Protein AF-A0A943JRQ0-F1 (afdb_monomer_lite)

Foldseek 3Di:
DVVVVVVVVVVVVVVVVVVVQVVLQVLQCQLCCVQAPAPPDAPVSQCVQQNAAPDFDDDPPFFGKGKHAQLSSAPVDDPVSNVVSCVRHDPVCNVPSVQSRQKMKMFGADPPRRGTNDMGMHGHDPPPPPPPVDVVVVVVVVVVVVVCVVCVPPDPVVVVCCVVVVVD

Structure (mmCIF, N/CA/C/O backbone):
data_AF-A0A943JRQ0-F1
#
_entry.id   AF-A0A943JRQ0-F1
#
loop_
_atom_site.group_PDB
_atom_site.id
_atom_site.type_symbol
_atom_site.label_atom_id
_atom_site.label_alt_id
_atom_site.label_comp_id
_atom_site.label_asym_id
_atom_site.label_entity_id
_atom_site.label_seq_id
_atom_site.pdbx_PDB_ins_code
_atom_site.Cartn_x
_atom_site.Cartn_y
_atom_site.Cartn_z
_atom_site.occupancy
_atom_site.B_iso_or_equiv
_atom_site.auth_seq_id
_atom_site.auth_comp_id
_atom_site.auth_asym_id
_atom_site.auth_atom_id
_atom_site.pdbx_PDB_model_num
ATOM 1 N N . MET A 1 1 ? 4.859 -12.509 47.209 1.00 45.97 1 MET A N 1
ATOM 2 C CA . MET A 1 1 ? 3.788 -12.800 46.222 1.00 45.97 1 MET A CA 1
ATOM 3 C C . MET A 1 1 ? 3.346 -11.596 45.373 1.00 45.97 1 MET A C 1
ATOM 5 O O . MET A 1 1 ? 3.209 -11.775 44.174 1.00 45.97 1 MET A O 1
ATOM 9 N N . LYS A 1 2 ? 3.198 -10.366 45.902 1.00 48.91 2 LYS A N 1
ATOM 10 C CA . LYS A 1 2 ? 2.742 -9.180 45.123 1.00 48.91 2 LYS A CA 1
ATOM 11 C C . LYS A 1 2 ? 3.586 -8.795 43.882 1.00 48.91 2 LYS A C 1
ATOM 13 O O . LYS A 1 2 ? 3.031 -8.290 42.916 1.00 48.91 2 LYS A O 1
ATOM 18 N N . LYS A 1 3 ? 4.903 -9.057 43.871 1.00 47.91 3 LYS A N 1
ATOM 19 C CA . LYS A 1 3 ? 5.803 -8.702 42.747 1.00 47.91 3 LYS A CA 1
ATOM 20 C C . LYS A 1 3 ? 5.615 -9.569 41.487 1.00 47.91 3 LYS A C 1
ATOM 22 O O . LYS A 1 3 ? 5.818 -9.073 40.386 1.00 47.91 3 LYS A O 1
ATOM 27 N N . TYR A 1 4 ? 5.182 -10.825 41.638 1.00 52.34 4 TYR A N 1
ATOM 28 C CA . TYR A 1 4 ? 4.975 -11.740 40.505 1.00 52.34 4 TYR A CA 1
ATOM 29 C C . TYR A 1 4 ? 3.706 -11.401 39.709 1.00 52.34 4 TYR A C 1
ATOM 31 O O . TYR A 1 4 ? 3.734 -11.413 38.482 1.00 52.34 4 TYR A O 1
ATOM 39 N N . TYR A 1 5 ? 2.629 -10.988 40.388 1.00 49.69 5 TYR A N 1
ATOM 40 C CA . TYR A 1 5 ? 1.402 -10.526 39.727 1.00 49.69 5 TYR A CA 1
ATOM 41 C C . TYR A 1 5 ? 1.614 -9.246 38.915 1.00 49.69 5 TYR A C 1
ATOM 43 O O . TYR A 1 5 ? 1.054 -9.120 37.832 1.00 49.69 5 TYR A O 1
ATOM 51 N N . PHE A 1 6 ? 2.460 -8.326 39.394 1.00 51.81 6 PHE A N 1
ATOM 52 C CA . PHE A 1 6 ? 2.796 -7.101 38.663 1.00 51.81 6 PHE A CA 1
ATOM 53 C C . PHE A 1 6 ? 3.556 -7.397 37.360 1.00 51.81 6 PHE A C 1
ATOM 55 O O . PHE A 1 6 ? 3.255 -6.798 36.332 1.00 51.81 6 PHE A O 1
ATOM 62 N N . LEU A 1 7 ? 4.484 -8.363 37.379 1.00 50.22 7 LEU A N 1
ATOM 63 C CA . LEU A 1 7 ? 5.220 -8.803 36.188 1.00 50.22 7 LEU A CA 1
ATOM 64 C C . LEU A 1 7 ? 4.292 -9.484 35.164 1.00 50.22 7 LEU A C 1
ATOM 66 O O . LEU A 1 7 ? 4.368 -9.186 33.975 1.00 50.22 7 LEU A O 1
ATOM 70 N N . ILE A 1 8 ? 3.371 -10.336 35.628 1.00 55.06 8 ILE A N 1
ATOM 71 C CA . ILE A 1 8 ? 2.367 -11.005 34.781 1.00 55.06 8 ILE A CA 1
ATOM 72 C C . ILE A 1 8 ? 1.408 -9.982 34.153 1.00 55.06 8 ILE A C 1
ATOM 74 O O . ILE A 1 8 ? 1.135 -10.057 32.957 1.00 55.06 8 ILE A O 1
ATOM 78 N N . PHE A 1 9 ? 0.958 -8.975 34.910 1.00 48.41 9 PHE A N 1
ATOM 79 C CA . PHE A 1 9 ? 0.130 -7.884 34.379 1.00 48.41 9 PHE A CA 1
ATOM 80 C C . PHE A 1 9 ? 0.866 -7.073 33.301 1.00 48.41 9 PHE A C 1
ATOM 82 O O . PHE A 1 9 ? 0.283 -6.741 32.272 1.00 48.41 9 PHE A O 1
ATOM 89 N N . LEU A 1 10 ? 2.157 -6.790 33.495 1.00 49.91 10 LEU A N 1
ATOM 90 C CA . LEU A 1 10 ? 2.975 -6.032 32.540 1.00 49.91 10 LEU A CA 1
ATOM 91 C C . LEU A 1 10 ? 3.187 -6.792 31.220 1.00 49.91 10 LEU A C 1
ATOM 93 O O . LEU A 1 10 ? 3.145 -6.187 30.145 1.00 49.91 10 LEU A O 1
ATOM 97 N N . ILE A 1 11 ? 3.358 -8.115 31.292 1.00 51.72 11 ILE A N 1
ATOM 98 C CA . ILE A 1 11 ? 3.457 -8.990 30.117 1.00 51.72 11 ILE A CA 1
ATOM 99 C C . ILE A 1 11 ? 2.108 -9.039 29.389 1.00 51.72 11 ILE A C 1
ATOM 101 O O . ILE A 1 11 ? 2.066 -8.782 28.191 1.00 51.72 11 ILE A O 1
ATOM 105 N N . LEU A 1 12 ? 0.996 -9.244 30.107 1.00 41.81 12 LEU A N 1
ATOM 106 C CA . LEU A 1 12 ? -0.345 -9.321 29.512 1.00 41.81 12 LEU A CA 1
ATOM 107 C C . LEU A 1 12 ? -0.765 -8.016 28.808 1.00 41.81 12 LEU A C 1
ATOM 109 O O . LEU A 1 12 ? -1.285 -8.058 27.688 1.00 41.81 12 LEU A O 1
ATOM 113 N N . PHE A 1 13 ? -0.485 -6.852 29.408 1.00 40.75 13 PHE A N 1
ATOM 114 C CA . PHE A 1 13 ? -0.807 -5.547 28.812 1.00 40.75 13 PHE A CA 1
ATOM 115 C C . PHE A 1 13 ? 0.040 -5.210 27.578 1.00 40.75 13 PHE A C 1
ATOM 117 O O . PHE A 1 13 ? -0.463 -4.574 26.651 1.00 40.75 13 PHE A O 1
ATOM 124 N N . SER A 1 14 ? 1.299 -5.653 27.529 1.00 37.53 14 SER A N 1
ATOM 125 C CA . SER A 1 14 ? 2.172 -5.439 26.366 1.00 37.53 14 SER A CA 1
ATOM 126 C C . SER A 1 14 ? 1.904 -6.430 25.225 1.00 37.53 14 SER A C 1
ATOM 128 O O . SER A 1 14 ? 2.033 -6.070 24.054 1.00 37.53 14 SER A O 1
ATOM 130 N N . SER A 1 15 ? 1.436 -7.646 25.521 1.00 35.22 15 SER A N 1
ATOM 131 C CA . SER A 1 15 ? 0.990 -8.600 24.495 1.00 35.22 15 SER A CA 1
ATOM 132 C C . SER A 1 15 ? -0.359 -8.237 23.861 1.00 35.22 15 SER A C 1
ATOM 134 O O . SER A 1 15 ? -0.580 -8.535 22.688 1.00 35.22 15 SER A O 1
ATOM 136 N N . CYS A 1 16 ? -1.246 -7.546 24.582 1.00 43.66 16 CYS A N 1
ATOM 137 C CA . CYS A 1 16 ? -2.559 -7.157 24.056 1.00 43.66 16 CYS A CA 1
ATOM 138 C C . CYS A 1 16 ? -2.454 -6.077 22.959 1.00 43.66 16 CYS A C 1
ATOM 140 O O . CYS A 1 16 ? -3.143 -6.143 21.938 1.00 43.66 16 CYS A O 1
ATOM 142 N N . THR A 1 17 ? -1.537 -5.113 23.110 1.00 51.12 17 THR A N 1
ATOM 143 C CA . THR A 1 17 ? -1.269 -4.088 22.083 1.00 51.12 17 THR A CA 1
ATOM 144 C C . THR A 1 17 ? -0.577 -4.670 20.849 1.00 51.12 17 THR A C 1
ATOM 146 O O . THR A 1 17 ? -0.916 -4.293 19.724 1.00 51.12 17 THR A O 1
ATOM 149 N N . SER A 1 18 ? 0.332 -5.631 21.047 1.00 60.34 18 SER A N 1
ATOM 150 C CA . SER A 1 18 ? 0.987 -6.390 19.973 1.00 60.34 18 SER A CA 1
ATOM 151 C C . SER A 1 18 ? -0.026 -7.179 19.134 1.00 60.34 18 SER A C 1
ATOM 153 O O . SER A 1 18 ? -0.105 -6.991 17.918 1.00 60.34 18 SER A O 1
ATOM 155 N N . LEU A 1 19 ? -0.878 -7.980 19.783 1.00 62.81 19 LEU A N 1
ATOM 156 C CA . LEU A 1 19 ? -1.854 -8.831 19.100 1.00 62.81 19 LEU A CA 1
ATOM 157 C C . LEU A 1 19 ? -2.898 -8.011 18.329 1.00 62.81 19 LEU A C 1
ATOM 159 O O . LEU A 1 19 ? -3.242 -8.345 17.196 1.00 62.81 19 LEU A O 1
ATOM 163 N N . LYS A 1 20 ? -3.360 -6.898 18.912 1.00 65.31 20 LYS A N 1
ATOM 164 C CA . LYS A 1 20 ? -4.302 -5.981 18.256 1.00 65.31 20 LYS A CA 1
ATOM 165 C C . LYS A 1 20 ? -3.699 -5.327 17.011 1.00 65.31 20 LYS A C 1
ATOM 167 O O . LYS A 1 20 ? -4.398 -5.157 16.017 1.00 65.31 20 LYS A O 1
ATOM 172 N N . THR A 1 21 ? -2.412 -4.986 17.050 1.00 67.81 21 THR A N 1
ATOM 173 C CA . THR A 1 21 ? -1.701 -4.398 15.903 1.00 67.81 21 THR A CA 1
ATOM 174 C C . THR A 1 21 ? -1.473 -5.427 14.798 1.00 67.81 21 THR A C 1
ATOM 176 O O . THR A 1 21 ? -1.704 -5.127 13.630 1.00 67.81 21 THR A O 1
ATOM 179 N N . LEU A 1 22 ? -1.080 -6.652 15.158 1.00 71.69 22 LEU A N 1
ATOM 180 C CA . LEU A 1 22 ? -0.906 -7.747 14.203 1.00 71.69 22 LEU A CA 1
ATOM 181 C C . LEU A 1 22 ? -2.220 -8.072 13.481 1.00 71.69 22 LEU A C 1
ATOM 183 O O . LEU A 1 22 ? -2.253 -8.158 12.256 1.00 71.69 22 LEU A O 1
ATOM 187 N N . ARG A 1 23 ? -3.315 -8.191 14.239 1.00 76.44 23 ARG A N 1
ATOM 188 C CA . ARG A 1 23 ? -4.650 -8.442 13.689 1.00 76.44 23 ARG A CA 1
ATOM 189 C C . ARG A 1 23 ? -5.077 -7.348 12.710 1.00 76.44 23 ARG A C 1
ATOM 191 O O . ARG A 1 23 ? -5.521 -7.665 11.615 1.00 76.44 23 ARG A O 1
ATOM 198 N N . LEU A 1 24 ? -4.877 -6.084 13.080 1.00 75.38 24 LEU A N 1
ATOM 199 C CA . LEU A 1 24 ? -5.189 -4.939 12.229 1.00 75.38 24 LEU A CA 1
ATOM 200 C C . LEU A 1 24 ? -4.410 -4.965 10.903 1.00 75.38 24 LEU A C 1
ATOM 202 O O . LEU A 1 24 ? -4.986 -4.718 9.847 1.00 75.38 24 LEU A O 1
ATOM 206 N N . ASN A 1 25 ? -3.108 -5.266 10.950 1.00 75.06 25 ASN A N 1
ATOM 207 C CA . ASN A 1 25 ? -2.282 -5.358 9.745 1.00 75.06 25 ASN A CA 1
ATOM 208 C C . ASN A 1 25 ? -2.765 -6.492 8.830 1.00 75.06 25 ASN A C 1
ATOM 210 O O . ASN A 1 25 ? -2.857 -6.290 7.622 1.00 75.06 25 ASN A O 1
ATOM 214 N N . ASN A 1 26 ? -3.133 -7.644 9.397 1.00 80.19 26 ASN A N 1
ATOM 215 C CA . ASN A 1 26 ? -3.685 -8.759 8.628 1.00 80.19 26 ASN A CA 1
ATOM 216 C C . ASN A 1 26 ? -5.037 -8.402 7.995 1.00 80.19 26 ASN A C 1
ATOM 218 O O . ASN A 1 26 ? -5.251 -8.668 6.817 1.00 80.19 26 ASN A O 1
ATOM 222 N N . GLU A 1 27 ? -5.942 -7.768 8.744 1.00 81.56 27 GLU A N 1
ATOM 223 C CA . GLU A 1 27 ? -7.242 -7.320 8.227 1.00 81.56 27 GLU A CA 1
ATOM 224 C C . GLU A 1 27 ? -7.066 -6.307 7.086 1.00 81.56 27 GLU A C 1
ATOM 226 O O . GLU A 1 27 ? -7.716 -6.425 6.046 1.00 81.56 27 GLU A O 1
ATOM 231 N N . LEU A 1 28 ? -6.130 -5.364 7.224 1.00 79.69 28 LEU A N 1
ATOM 232 C CA . LEU A 1 28 ? -5.746 -4.434 6.161 1.00 79.69 28 LEU A CA 1
ATOM 233 C C . LEU A 1 28 ? -5.178 -5.146 4.934 1.00 79.69 28 LEU A C 1
ATOM 235 O O . LEU A 1 28 ? -5.588 -4.859 3.811 1.00 79.69 28 LEU A O 1
ATOM 239 N N . GLN A 1 29 ? -4.240 -6.068 5.138 1.00 83.75 29 GLN A N 1
ATOM 240 C CA . GLN A 1 29 ? -3.604 -6.802 4.052 1.00 83.75 29 GLN A CA 1
ATOM 241 C C . GLN A 1 29 ? -4.626 -7.631 3.271 1.00 83.75 29 GLN A C 1
ATOM 243 O O . GLN A 1 29 ? -4.627 -7.580 2.040 1.00 83.75 29 GLN A O 1
ATOM 248 N N . ASN A 1 30 ? -5.529 -8.315 3.977 1.00 84.06 30 ASN A N 1
ATOM 249 C CA . ASN A 1 30 ? -6.620 -9.087 3.388 1.00 84.06 30 ASN A CA 1
ATOM 250 C C . ASN A 1 30 ? -7.581 -8.191 2.604 1.00 84.06 30 ASN A C 1
ATOM 252 O O . ASN A 1 30 ? -7.957 -8.540 1.490 1.00 84.06 30 ASN A O 1
ATOM 256 N N . SER A 1 31 ? -7.915 -7.017 3.141 1.00 83.38 31 SER A N 1
ATOM 257 C CA . SER A 1 31 ? -8.806 -6.043 2.496 1.00 83.38 31 SER A CA 1
ATOM 258 C C . SER A 1 31 ? -8.228 -5.461 1.204 1.00 83.38 31 SER A C 1
ATOM 260 O O . SER A 1 31 ? -8.966 -5.160 0.270 1.00 83.38 31 SER A O 1
ATOM 262 N N . LEU A 1 32 ? -6.903 -5.295 1.139 1.00 85.69 32 LEU A N 1
ATOM 263 C CA . LEU A 1 32 ? -6.206 -4.774 -0.040 1.00 85.69 32 LEU A CA 1
ATOM 264 C C . LEU A 1 32 ? -5.837 -5.861 -1.055 1.00 85.69 32 LEU A C 1
ATOM 266 O O . LEU A 1 32 ? -5.599 -5.539 -2.217 1.00 85.69 32 LEU A O 1
ATOM 270 N N . SER A 1 33 ? -5.816 -7.133 -0.651 1.00 84.81 33 SER A N 1
ATOM 271 C CA . SER A 1 33 ? -5.458 -8.252 -1.531 1.00 84.81 33 SER A CA 1
ATOM 272 C C . SER A 1 33 ? -6.271 -8.337 -2.835 1.00 84.81 33 SER A C 1
ATOM 274 O O . SER A 1 33 ? -5.664 -8.629 -3.865 1.00 84.81 33 SER A O 1
ATOM 276 N N . PRO A 1 34 ? -7.582 -7.998 -2.881 1.00 84.38 34 PRO A N 1
ATOM 277 C CA . PRO A 1 34 ? -8.335 -8.004 -4.135 1.00 84.38 34 PRO A CA 1
ATOM 278 C C . PRO A 1 34 ? -7.923 -6.877 -5.092 1.00 84.38 34 PRO A C 1
ATOM 280 O O . PRO A 1 34 ? -8.179 -6.968 -6.288 1.00 84.38 34 PRO A O 1
ATOM 283 N N . LEU A 1 35 ? -7.304 -5.809 -4.576 1.00 87.06 35 LEU A N 1
ATOM 284 C CA . LEU A 1 35 ? -6.837 -4.658 -5.354 1.00 87.06 35 LEU A CA 1
ATOM 285 C C . LEU A 1 35 ? -5.392 -4.826 -5.840 1.00 87.06 35 LEU A C 1
ATOM 287 O O . LEU A 1 35 ? -5.004 -4.222 -6.836 1.00 87.06 35 LEU A O 1
ATOM 291 N N . ILE A 1 36 ? -4.591 -5.618 -5.122 1.00 90.06 36 ILE A N 1
ATOM 292 C CA . ILE A 1 36 ? -3.166 -5.830 -5.390 1.00 90.06 36 ILE A CA 1
ATOM 293 C C . ILE A 1 36 ? -2.918 -7.325 -5.615 1.00 90.06 36 ILE A C 1
ATOM 295 O O . ILE A 1 36 ? -2.458 -8.052 -4.733 1.00 90.06 36 ILE A O 1
ATOM 299 N N . ALA A 1 37 ? -3.209 -7.787 -6.827 1.00 91.44 37 ALA A N 1
ATOM 300 C CA . ALA A 1 37 ? -2.929 -9.145 -7.258 1.00 91.44 37 ALA A CA 1
ATOM 301 C C . ALA A 1 37 ? -1.462 -9.274 -7.701 1.00 91.44 37 ALA A C 1
ATOM 303 O O . ALA A 1 37 ? -1.037 -8.719 -8.717 1.00 91.44 37 ALA A O 1
ATOM 304 N N . ILE A 1 38 ? -0.680 -10.046 -6.945 1.00 92.00 38 ILE A N 1
ATOM 305 C CA . ILE A 1 38 ? 0.738 -10.292 -7.240 1.00 92.00 38 ILE A CA 1
ATOM 306 C C . ILE A 1 38 ? 0.884 -10.949 -8.623 1.00 92.00 38 ILE A C 1
ATOM 308 O O . ILE A 1 38 ? 0.111 -11.836 -8.985 1.00 92.00 38 ILE A O 1
ATOM 312 N N . ASN A 1 39 ? 1.887 -10.514 -9.390 1.00 91.56 39 ASN A N 1
ATOM 313 C CA . ASN A 1 39 ? 2.166 -10.920 -10.771 1.00 91.56 39 ASN A CA 1
ATOM 314 C C . ASN A 1 39 ? 1.058 -10.585 -11.792 1.00 91.56 39 ASN A C 1
ATOM 316 O O . ASN A 1 39 ? 1.124 -11.065 -12.921 1.00 91.56 39 ASN A O 1
ATOM 320 N N . LYS A 1 40 ? 0.054 -9.777 -11.421 1.00 92.75 40 LYS A N 1
ATOM 321 C CA . LYS A 1 40 ? -1.039 -9.358 -12.317 1.00 92.75 40 LYS A CA 1
ATOM 322 C C . LYS A 1 40 ? -1.248 -7.849 -12.328 1.00 92.75 40 LYS A C 1
ATOM 324 O O . LYS A 1 40 ? -1.357 -7.263 -13.396 1.00 92.75 40 LYS A O 1
ATOM 329 N N . THR A 1 41 ? -1.301 -7.230 -11.152 1.00 93.25 41 THR A N 1
ATOM 330 C CA . THR A 1 41 ? -1.491 -5.786 -11.005 1.00 93.25 41 THR A CA 1
ATOM 331 C C . THR A 1 41 ? -0.255 -5.038 -11.499 1.00 93.25 41 THR A C 1
ATOM 333 O O . THR A 1 41 ? 0.877 -5.394 -11.155 1.00 93.25 41 THR A O 1
ATOM 336 N N . THR A 1 42 ? -0.470 -3.998 -12.297 1.00 94.62 42 THR A N 1
ATOM 337 C CA . THR A 1 42 ? 0.586 -3.153 -12.865 1.00 94.62 42 THR A CA 1
ATOM 338 C C . THR A 1 42 ? 0.819 -1.896 -12.028 1.00 94.62 42 THR A C 1
ATOM 340 O O . THR A 1 42 ? -0.013 -1.501 -11.213 1.00 94.62 42 THR A O 1
ATOM 343 N N . GLU A 1 43 ? 1.946 -1.220 -12.247 1.00 93.56 43 GLU A N 1
ATOM 344 C CA . GLU A 1 43 ? 2.216 0.111 -11.687 1.00 93.56 43 GLU A CA 1
ATOM 345 C C . GLU A 1 43 ? 1.095 1.114 -11.985 1.00 93.56 43 GLU A C 1
ATOM 347 O O . GLU A 1 43 ? 0.694 1.873 -11.100 1.00 93.56 43 GLU A O 1
ATOM 352 N N . LYS A 1 44 ? 0.544 1.081 -13.204 1.00 93.31 44 LYS A N 1
ATOM 353 C CA . LYS A 1 44 ? -0.565 1.953 -13.591 1.00 93.31 44 LYS A CA 1
ATOM 354 C C . LYS A 1 44 ? -1.802 1.687 -12.735 1.00 93.31 44 LYS A C 1
ATOM 356 O O . LYS A 1 44 ? -2.355 2.634 -12.189 1.00 93.31 44 LYS A O 1
ATOM 361 N N . ASP A 1 45 ? -2.172 0.422 -12.545 1.00 93.75 45 ASP A N 1
ATOM 362 C CA . ASP A 1 45 ? -3.318 0.053 -11.704 1.00 93.75 45 ASP A CA 1
ATOM 363 C C . ASP A 1 45 ? -3.128 0.532 -10.255 1.00 93.75 45 ASP A C 1
ATOM 365 O O . ASP A 1 45 ? -4.062 1.027 -9.624 1.00 93.75 45 ASP A O 1
ATOM 369 N N . ILE A 1 46 ? -1.902 0.445 -9.723 1.00 93.94 46 ILE A N 1
ATOM 370 C CA . ILE A 1 46 ? -1.578 0.950 -8.381 1.00 93.94 46 ILE A CA 1
ATOM 371 C C . ILE A 1 46 ? -1.775 2.466 -8.294 1.00 93.94 46 ILE A C 1
ATOM 373 O O . ILE A 1 46 ? -2.360 2.945 -7.321 1.00 93.94 46 ILE A O 1
ATOM 377 N N . ILE A 1 47 ? -1.334 3.229 -9.296 1.00 91.50 47 ILE A N 1
ATOM 378 C CA . ILE A 1 47 ? -1.560 4.681 -9.344 1.00 91.50 47 ILE A CA 1
ATOM 379 C C . ILE A 1 47 ? -3.051 4.990 -9.490 1.00 91.50 47 ILE A C 1
ATOM 381 O O . ILE A 1 47 ? -3.558 5.875 -8.798 1.00 91.50 47 ILE A O 1
ATOM 385 N N . ASP A 1 48 ? -3.760 4.251 -10.339 1.00 90.25 48 ASP A N 1
ATOM 386 C CA . ASP A 1 48 ? -5.183 4.455 -10.594 1.00 90.25 48 ASP A CA 1
ATOM 387 C C . ASP A 1 48 ? -6.019 4.177 -9.340 1.00 90.25 48 ASP A C 1
ATOM 389 O O . ASP A 1 48 ? -6.977 4.902 -9.082 1.00 90.25 48 ASP A O 1
ATOM 393 N N . ILE A 1 49 ? -5.631 3.204 -8.507 1.00 90.50 49 ILE A N 1
ATOM 394 C CA . ILE A 1 49 ? -6.334 2.854 -7.264 1.00 90.50 49 ILE A CA 1
ATOM 395 C C . ILE A 1 49 ? -5.901 3.745 -6.095 1.00 90.50 49 ILE A C 1
ATOM 397 O O . ILE A 1 49 ? -6.748 4.271 -5.370 1.00 90.50 49 ILE A O 1
ATOM 401 N N . PHE A 1 50 ? -4.598 3.917 -5.867 1.00 90.81 50 PHE A N 1
ATOM 402 C CA . PHE A 1 50 ? -4.051 4.524 -4.643 1.00 90.81 50 PHE A CA 1
ATOM 403 C C . PHE A 1 50 ? -3.566 5.966 -4.822 1.00 90.81 50 PHE A C 1
ATOM 405 O O . PHE A 1 50 ? -3.248 6.643 -3.839 1.00 90.81 50 PHE A O 1
ATOM 412 N N . GLY A 1 51 ? -3.537 6.460 -6.057 1.00 89.00 51 GLY A N 1
ATOM 413 C CA . GLY A 1 51 ? -2.956 7.746 -6.411 1.00 89.00 51 GLY A CA 1
ATOM 414 C C . GLY A 1 51 ? -1.428 7.718 -6.429 1.00 89.00 51 GLY A C 1
ATOM 415 O O . GLY A 1 51 ? -0.779 6.676 -6.298 1.00 89.00 51 GLY A O 1
ATOM 416 N N . LYS A 1 52 ? -0.833 8.905 -6.575 1.00 89.12 52 LYS A N 1
ATOM 417 C CA . LYS A 1 52 ? 0.623 9.067 -6.631 1.00 89.12 52 LYS A CA 1
ATOM 418 C C . LYS A 1 52 ? 1.274 8.673 -5.291 1.00 89.12 52 LYS A C 1
ATOM 420 O O . LYS A 1 52 ? 0.816 9.153 -4.246 1.00 89.12 52 LYS A O 1
ATOM 425 N N . PRO A 1 53 ? 2.347 7.860 -5.294 1.00 88.69 53 PRO A N 1
ATOM 426 C CA . PRO A 1 53 ? 3.064 7.515 -4.073 1.00 88.69 53 PRO A CA 1
ATOM 427 C C . PRO A 1 53 ? 3.747 8.740 -3.462 1.00 88.69 53 PRO A C 1
ATOM 429 O O . PRO A 1 53 ? 4.042 9.728 -4.139 1.00 88.69 53 PRO A O 1
ATOM 432 N N . TYR A 1 54 ? 4.028 8.660 -2.163 1.00 85.06 54 TYR A N 1
ATOM 433 C CA . TYR A 1 54 ? 4.754 9.714 -1.461 1.00 85.06 54 TYR A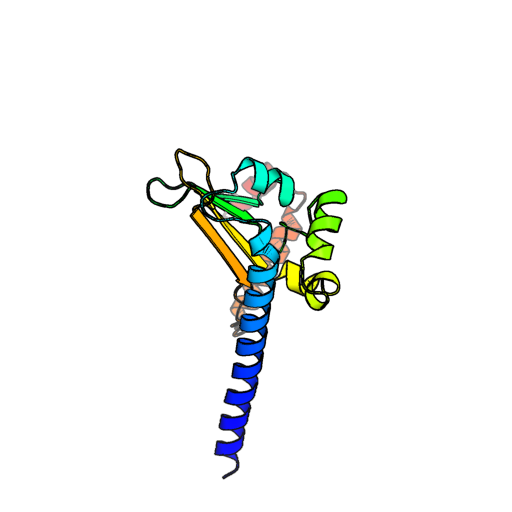 CA 1
ATOM 434 C C . TYR A 1 54 ? 6.254 9.671 -1.784 1.00 85.06 54 TYR A C 1
ATOM 436 O O . TYR A 1 54 ? 6.863 10.717 -1.996 1.00 85.06 54 TYR A O 1
ATOM 444 N N . PHE A 1 55 ? 6.832 8.469 -1.861 1.00 83.62 55 PHE A N 1
ATOM 445 C CA . PHE A 1 55 ? 8.197 8.249 -2.334 1.00 83.62 55 PHE A CA 1
ATOM 446 C C . PHE A 1 55 ? 8.258 7.095 -3.325 1.00 83.62 55 PHE A C 1
ATOM 448 O O . PHE A 1 55 ? 7.492 6.135 -3.227 1.00 83.62 55 PHE A O 1
ATOM 455 N N . ILE A 1 56 ? 9.228 7.187 -4.227 1.00 85.50 56 ILE A N 1
ATOM 456 C CA . ILE A 1 56 ? 9.643 6.097 -5.101 1.00 85.50 56 ILE A CA 1
ATOM 457 C C . ILE A 1 56 ? 11.071 5.748 -4.698 1.00 85.50 56 ILE A C 1
ATOM 459 O O . ILE A 1 56 ? 11.946 6.616 -4.696 1.00 85.50 56 ILE A O 1
ATOM 463 N N . VAL A 1 57 ? 11.300 4.493 -4.325 1.00 81.94 57 VAL A N 1
ATOM 464 C CA . VAL A 1 57 ? 12.635 3.979 -4.022 1.00 81.94 57 VAL A CA 1
ATOM 465 C C . VAL A 1 57 ? 13.060 3.080 -5.169 1.00 81.94 57 VAL A C 1
ATOM 467 O O . VAL A 1 57 ? 12.417 2.080 -5.462 1.00 81.94 57 VAL A O 1
ATOM 470 N N . SER A 1 58 ? 14.154 3.458 -5.820 1.00 69.62 58 SER A N 1
ATOM 471 C CA . SER A 1 58 ? 14.794 2.679 -6.874 1.00 69.62 58 SER A CA 1
ATOM 472 C C . SER A 1 58 ? 16.283 2.638 -6.559 1.00 69.62 58 SER A C 1
ATOM 474 O O . SER A 1 58 ? 16.969 3.653 -6.678 1.00 69.62 58 SER A O 1
ATOM 476 N N . ARG A 1 59 ? 16.789 1.496 -6.088 1.00 59.84 59 ARG A N 1
ATOM 477 C CA . ARG A 1 59 ? 18.234 1.247 -5.946 1.00 59.84 59 ARG A CA 1
ATOM 478 C C . ARG A 1 59 ? 18.612 0.138 -6.921 1.00 59.84 59 ARG A C 1
ATOM 480 O O . ARG A 1 59 ? 17.787 -0.727 -7.172 1.00 59.84 59 ARG A O 1
ATOM 487 N N . LYS A 1 60 ? 19.857 0.132 -7.414 1.00 56.31 60 LYS A N 1
ATOM 488 C CA . LYS A 1 60 ? 20.375 -0.901 -8.339 1.00 56.31 60 LYS A CA 1
ATOM 489 C C . LYS A 1 60 ? 20.114 -2.350 -7.880 1.00 56.31 60 LYS A C 1
ATOM 491 O O . LYS A 1 60 ? 20.057 -3.231 -8.722 1.00 56.31 60 LYS A O 1
ATOM 496 N N . GLU A 1 61 ? 19.943 -2.574 -6.576 1.00 54.47 61 GLU A N 1
ATOM 497 C CA . GLU A 1 61 ? 19.810 -3.899 -5.948 1.00 54.47 61 GLU A CA 1
ATOM 498 C C . GLU A 1 61 ? 18.497 -4.087 -5.158 1.00 54.47 61 GLU A C 1
ATOM 500 O O . GLU A 1 61 ? 18.305 -5.109 -4.506 1.00 54.47 61 GLU A O 1
ATOM 505 N N . SER A 1 62 ? 17.590 -3.103 -5.160 1.00 54.25 62 SER A N 1
ATOM 506 C CA . SER A 1 62 ? 16.328 -3.164 -4.407 1.00 54.25 62 SER A CA 1
ATOM 507 C C . SER A 1 62 ? 15.157 -3.030 -5.374 1.00 54.25 62 SER A C 1
ATOM 509 O O . SER A 1 62 ? 15.253 -2.212 -6.293 1.00 54.25 62 SER A O 1
ATOM 511 N N . PRO A 1 63 ? 14.064 -3.798 -5.195 1.00 64.75 63 PRO A N 1
ATOM 512 C CA . PRO A 1 63 ? 12.911 -3.710 -6.078 1.00 64.75 63 PRO A CA 1
ATOM 513 C C . PRO A 1 63 ? 12.441 -2.262 -6.204 1.00 64.75 63 PRO A C 1
ATOM 515 O O . PRO A 1 63 ? 12.441 -1.498 -5.233 1.00 64.75 63 PRO A O 1
ATOM 518 N N . TYR A 1 64 ? 12.031 -1.889 -7.412 1.00 83.12 64 TYR A N 1
ATOM 519 C CA . TYR A 1 64 ? 11.358 -0.620 -7.649 1.00 83.12 64 TYR A CA 1
ATOM 520 C C . TYR A 1 64 ? 10.145 -0.557 -6.717 1.00 83.12 64 TYR A C 1
ATOM 522 O O . TYR A 1 64 ? 9.300 -1.445 -6.766 1.00 83.12 64 TYR A O 1
ATOM 530 N N . THR A 1 65 ? 10.096 0.414 -5.802 1.00 88.75 65 THR A N 1
ATOM 531 C CA . THR A 1 65 ? 9.134 0.398 -4.689 1.00 88.75 65 THR A CA 1
ATOM 532 C C . THR A 1 65 ? 8.385 1.712 -4.574 1.00 88.75 65 THR A C 1
ATOM 534 O O . THR A 1 65 ? 8.989 2.785 -4.498 1.00 88.75 65 THR A O 1
ATOM 537 N N . TYR A 1 66 ? 7.061 1.626 -4.487 1.00 92.25 66 TYR A N 1
ATOM 538 C CA . TYR A 1 66 ? 6.194 2.749 -4.143 1.00 92.25 66 TYR A CA 1
ATOM 539 C C . TYR A 1 66 ? 5.902 2.757 -2.656 1.00 92.25 66 TYR A C 1
ATOM 541 O O . TYR A 1 66 ? 5.523 1.733 -2.094 1.00 92.25 66 TYR A O 1
ATOM 549 N N . ILE A 1 67 ? 6.033 3.927 -2.029 1.00 89.25 67 ILE A N 1
ATOM 550 C CA . ILE A 1 67 ? 5.796 4.093 -0.596 1.00 89.25 67 ILE A CA 1
ATOM 551 C C . ILE A 1 67 ? 4.689 5.117 -0.358 1.00 89.25 67 ILE A C 1
ATOM 553 O O . ILE A 1 67 ? 4.803 6.295 -0.714 1.00 89.25 67 ILE A O 1
ATOM 557 N N . TYR A 1 68 ? 3.638 4.677 0.329 1.00 90.12 68 TYR A N 1
ATOM 558 C CA . TYR A 1 68 ? 2.517 5.490 0.782 1.00 90.12 68 TYR A CA 1
ATOM 559 C C . TYR A 1 68 ? 2.581 5.660 2.296 1.00 90.12 68 TYR A C 1
ATOM 561 O O . TYR A 1 68 ? 2.150 4.809 3.074 1.00 90.12 68 TYR A O 1
ATOM 569 N N . HIS A 1 69 ? 3.111 6.797 2.730 1.00 87.06 69 HIS A N 1
ATOM 570 C CA . HIS A 1 69 ? 3.246 7.130 4.142 1.00 87.06 69 HIS A CA 1
ATOM 571 C C . HIS A 1 69 ? 1.955 7.669 4.752 1.00 87.06 69 HIS A C 1
ATOM 573 O O . HIS A 1 69 ? 1.136 8.265 4.056 1.00 87.06 69 HIS A O 1
ATOM 579 N N . LYS A 1 70 ? 1.798 7.510 6.068 1.00 85.75 70 LYS A N 1
ATOM 580 C CA . LYS A 1 70 ? 0.684 8.049 6.869 1.00 85.75 70 LYS A CA 1
ATOM 581 C C . LYS A 1 70 ? -0.687 7.782 6.251 1.00 85.75 70 LYS A C 1
ATOM 583 O O . LYS A 1 70 ? -1.545 8.667 6.222 1.00 85.75 70 LYS A O 1
ATOM 588 N N . GLY A 1 71 ? -0.861 6.582 5.705 1.00 84.62 71 GLY A N 1
ATOM 589 C CA . GLY A 1 71 ? -2.099 6.173 5.059 1.00 84.62 71 GLY A CA 1
ATOM 590 C C . GLY A 1 71 ? -2.515 7.042 3.871 1.00 84.62 71 GLY A C 1
ATOM 591 O O . GLY A 1 71 ? -3.708 7.262 3.654 1.00 84.62 71 GLY A O 1
ATOM 592 N N . THR A 1 72 ? -1.560 7.613 3.130 1.00 87.69 72 THR A N 1
ATOM 593 C CA . THR A 1 72 ? -1.844 8.448 1.945 1.00 87.69 72 THR A CA 1
ATOM 594 C C . THR A 1 72 ? -2.559 7.687 0.835 1.00 87.69 72 THR A C 1
ATOM 596 O O . THR A 1 72 ? -3.384 8.305 0.166 1.00 87.69 72 THR A O 1
ATOM 599 N N . TYR A 1 73 ? -2.354 6.367 0.742 1.00 86.38 73 TYR A N 1
ATOM 600 C CA . TYR A 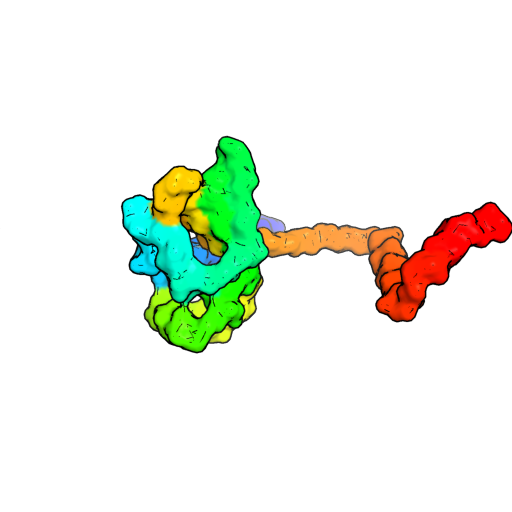1 73 ? -3.083 5.460 -0.156 1.00 86.38 73 TYR A CA 1
ATOM 601 C C . TYR A 1 73 ? -4.615 5.565 -0.009 1.00 86.38 73 TYR A C 1
ATOM 603 O O . TYR A 1 73 ? -5.356 5.264 -0.940 1.00 86.38 73 TYR A O 1
ATOM 611 N N . TYR A 1 74 ? -5.099 6.056 1.142 1.00 86.50 74 TYR A N 1
ATOM 612 C CA . TYR A 1 74 ? -6.505 6.377 1.386 1.00 86.50 74 TYR A CA 1
ATOM 613 C C . TYR A 1 74 ? -6.747 7.876 1.625 1.00 86.50 74 TYR A C 1
ATOM 615 O O . TYR A 1 74 ? -7.568 8.500 0.957 1.00 86.50 74 TYR A O 1
ATOM 623 N N . THR A 1 75 ? -6.045 8.499 2.579 1.00 84.69 75 THR A N 1
ATOM 624 C CA . THR A 1 75 ? -6.395 9.843 3.091 1.00 84.69 75 THR A CA 1
ATOM 625 C C . THR A 1 75 ? -6.263 10.961 2.058 1.00 84.69 75 THR A C 1
ATOM 627 O O . THR A 1 75 ? -7.077 11.889 2.060 1.00 84.69 75 THR A O 1
ATOM 630 N N . LYS A 1 76 ? -5.282 10.867 1.156 1.00 83.69 76 LYS A N 1
ATOM 631 C CA . LYS A 1 76 ? -5.005 11.859 0.104 1.00 83.69 76 LYS A CA 1
ATOM 632 C C . LYS A 1 76 ? -5.434 11.389 -1.287 1.00 83.69 76 LYS A C 1
ATOM 634 O O . LYS A 1 76 ? -4.974 11.926 -2.286 1.00 83.69 76 LYS A O 1
ATOM 639 N N . ASN A 1 77 ? -6.322 10.405 -1.339 1.00 83.44 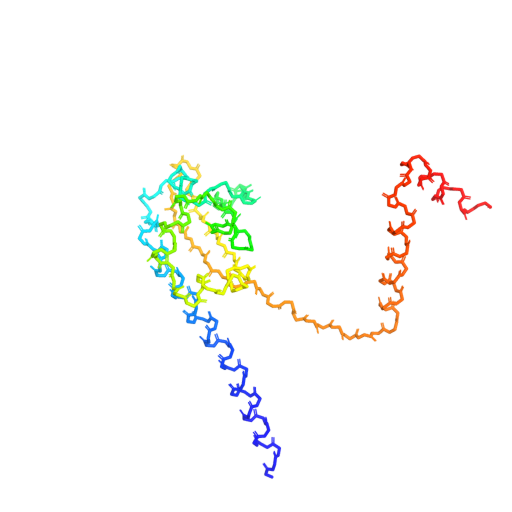77 ASN A N 1
ATOM 640 C CA . ASN A 1 77 ? -6.831 9.861 -2.586 1.00 83.44 77 ASN A CA 1
ATOM 641 C C . ASN A 1 77 ? -8.084 10.625 -3.066 1.00 83.44 77 ASN A C 1
ATOM 643 O O . ASN A 1 77 ? -8.714 11.360 -2.286 1.00 83.44 77 ASN A O 1
ATOM 647 N N . ASN A 1 78 ? -8.436 10.465 -4.342 1.00 86.31 78 ASN A N 1
ATOM 648 C CA . ASN A 1 78 ? -9.622 11.077 -4.939 1.00 86.31 78 ASN A CA 1
ATOM 649 C C . ASN A 1 78 ? -10.921 10.480 -4.353 1.00 86.31 78 ASN A C 1
ATOM 651 O O . ASN A 1 78 ? -10.914 9.457 -3.663 1.00 86.31 78 ASN A O 1
ATOM 655 N N . VAL A 1 79 ? -12.057 11.140 -4.599 1.00 85.94 79 VAL A N 1
ATOM 656 C CA . VAL A 1 79 ? -13.349 10.766 -3.994 1.00 85.94 79 VAL A CA 1
ATOM 657 C C . VAL A 1 79 ? -13.828 9.383 -4.450 1.00 85.94 79 VAL A C 1
ATOM 659 O O . VAL A 1 79 ? -14.366 8.634 -3.635 1.00 85.94 79 VAL A O 1
ATOM 662 N N . GLN A 1 80 ? -13.632 9.027 -5.720 1.00 84.12 80 GLN A N 1
ATOM 663 C CA . GLN A 1 80 ? -14.081 7.750 -6.280 1.00 84.12 80 GLN A CA 1
ATOM 664 C C . GLN A 1 80 ? -13.296 6.576 -5.687 1.00 84.12 80 GLN A C 1
ATOM 666 O O . GLN A 1 80 ? -13.889 5.648 -5.138 1.00 84.12 80 GLN A O 1
ATOM 671 N N . ASN A 1 81 ? -11.972 6.670 -5.677 1.00 83.62 81 ASN A N 1
ATOM 672 C CA . ASN A 1 81 ? -11.089 5.668 -5.094 1.00 83.62 81 ASN A CA 1
ATOM 673 C C . ASN A 1 81 ? -11.308 5.536 -3.591 1.00 83.62 81 ASN A C 1
ATOM 675 O O . ASN A 1 81 ? -11.333 4.429 -3.064 1.00 83.62 81 ASN A O 1
ATOM 679 N N . LYS A 1 82 ? -11.561 6.647 -2.887 1.00 84.75 82 LYS A N 1
ATOM 680 C CA . LYS A 1 82 ? -11.956 6.601 -1.473 1.00 84.75 82 LYS A CA 1
ATOM 681 C C . LYS A 1 82 ? -13.235 5.805 -1.249 1.00 84.75 82 LYS A C 1
ATOM 683 O O . LYS A 1 82 ? -13.304 5.111 -0.242 1.00 84.75 82 LYS A O 1
ATOM 688 N N . LYS A 1 83 ? -14.232 5.881 -2.140 1.00 84.81 83 LYS A N 1
ATOM 689 C CA . LYS A 1 83 ? -15.457 5.067 -2.028 1.00 84.81 83 LYS A CA 1
ATOM 690 C C . LYS A 1 83 ? -15.150 3.578 -2.192 1.00 84.81 83 LYS A C 1
ATOM 692 O O . LYS A 1 83 ? -15.616 2.792 -1.376 1.00 84.81 83 LYS A O 1
ATOM 697 N N . ILE A 1 84 ? -14.335 3.219 -3.185 1.00 84.69 84 ILE A N 1
ATOM 698 C CA . ILE A 1 84 ? -13.908 1.831 -3.427 1.00 84.69 84 ILE A CA 1
ATOM 699 C C . ILE A 1 84 ? -13.129 1.300 -2.217 1.00 84.69 84 ILE A C 1
ATOM 701 O O . ILE A 1 84 ? -13.495 0.284 -1.635 1.00 84.69 84 ILE A O 1
ATOM 705 N N . LEU A 1 85 ? -12.110 2.036 -1.769 1.00 83.94 85 LEU A N 1
ATOM 706 C CA . LEU A 1 85 ? -11.301 1.665 -0.608 1.00 83.94 85 LEU A CA 1
ATOM 707 C C . LEU A 1 85 ? -12.139 1.591 0.669 1.00 83.94 85 LEU A C 1
ATOM 709 O O . LEU A 1 85 ? -11.955 0.681 1.463 1.00 83.94 85 LEU A O 1
ATOM 713 N N . LYS A 1 86 ? -13.094 2.503 0.866 1.00 83.81 86 LYS A N 1
ATOM 714 C CA . LYS A 1 86 ? -14.005 2.476 2.017 1.00 83.81 86 LYS A CA 1
ATOM 715 C C . LYS A 1 86 ? -14.888 1.223 2.049 1.00 83.81 86 LYS A C 1
ATOM 717 O O . LYS A 1 86 ? -15.234 0.787 3.138 1.00 83.81 86 LYS A O 1
ATOM 722 N N . ALA A 1 87 ? -15.261 0.675 0.894 1.00 83.75 87 ALA A N 1
ATOM 723 C CA . ALA A 1 87 ? -16.056 -0.551 0.819 1.00 83.75 87 ALA A CA 1
ATOM 724 C C . ALA A 1 87 ? -15.244 -1.811 1.160 1.00 83.75 87 ALA A C 1
ATOM 726 O O . ALA A 1 87 ? -15.822 -2.816 1.559 1.00 83.75 87 ALA A O 1
ATOM 727 N N . LEU A 1 88 ? -13.920 -1.751 0.996 1.00 83.31 88 LEU A N 1
ATOM 728 C CA . LEU A 1 88 ? -13.022 -2.886 1.203 1.00 83.31 88 LEU A CA 1
ATOM 729 C C . LEU A 1 88 ? -12.324 -2.846 2.562 1.00 83.31 88 LEU A C 1
ATOM 731 O O . LEU A 1 88 ? -12.078 -3.891 3.151 1.00 83.31 88 LEU A O 1
ATOM 735 N N . LEU A 1 89 ? -11.992 -1.654 3.060 1.00 82.69 89 LEU A N 1
ATOM 736 C CA . LEU A 1 89 ? -11.281 -1.480 4.321 1.00 82.69 89 LEU A CA 1
ATOM 737 C C . LEU A 1 89 ? -12.184 -1.796 5.529 1.00 82.69 89 LEU A C 1
ATOM 739 O O . LEU A 1 89 ? -13.370 -1.460 5.510 1.00 82.69 89 LEU A O 1
ATOM 743 N N . PRO A 1 90 ? -11.619 -2.336 6.627 1.00 77.56 90 PRO A N 1
ATOM 744 C CA . PRO A 1 90 ? -12.366 -2.601 7.849 1.00 77.56 90 PRO A CA 1
ATOM 745 C C . PRO A 1 90 ? -13.030 -1.336 8.399 1.00 77.56 90 PRO A C 1
ATOM 747 O O . PRO A 1 90 ? -12.452 -0.241 8.383 1.00 77.56 90 PRO A O 1
ATOM 750 N N . VAL A 1 91 ? -14.241 -1.496 8.928 1.00 75.44 91 VAL A N 1
ATOM 751 C CA . VAL A 1 91 ? -15.077 -0.408 9.453 1.00 75.44 91 VAL A CA 1
ATOM 752 C C . VAL A 1 91 ? -14.302 0.404 10.495 1.00 75.44 91 VAL A C 1
ATOM 754 O O . VAL A 1 91 ? -14.200 1.628 10.399 1.00 75.44 91 VAL A O 1
ATOM 757 N N . GLU A 1 92 ? -13.646 -0.268 11.435 1.00 70.31 92 GLU A N 1
ATOM 758 C CA . GLU A 1 92 ? -12.849 0.335 12.506 1.00 70.31 92 GLU A CA 1
ATOM 759 C C . GLU A 1 92 ? -11.773 1.287 11.970 1.00 70.31 92 GLU A C 1
ATOM 761 O O . GLU A 1 92 ? -11.454 2.302 12.593 1.00 70.31 92 GLU A O 1
ATOM 766 N N . ILE A 1 93 ? -11.231 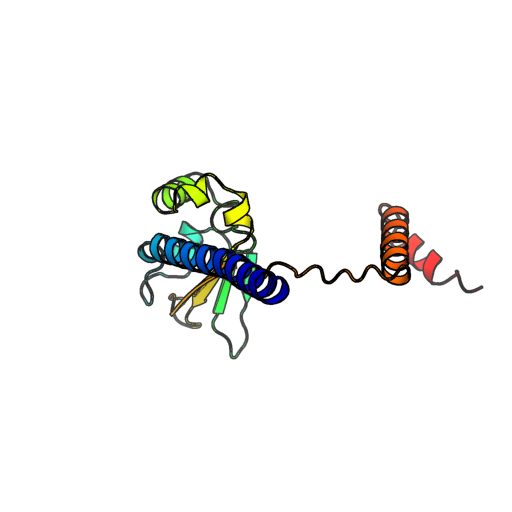0.980 10.793 1.00 70.25 93 ILE A N 1
ATOM 767 C CA . ILE A 1 93 ? -10.149 1.713 10.140 1.00 70.25 93 ILE A CA 1
ATOM 768 C C . ILE A 1 93 ? -10.691 2.912 9.363 1.00 70.25 93 ILE A C 1
ATOM 770 O O . ILE A 1 93 ? -10.132 4.007 9.437 1.00 70.25 93 ILE A O 1
ATOM 774 N N . VAL A 1 94 ? -11.806 2.728 8.657 1.00 70.75 94 VAL A N 1
ATOM 775 C CA . VAL A 1 94 ? -12.494 3.792 7.915 1.00 70.75 94 VAL A CA 1
ATOM 776 C C . VAL A 1 94 ? -12.964 4.902 8.856 1.00 70.75 94 VAL A C 1
ATOM 778 O O . VAL A 1 94 ? -12.779 6.085 8.556 1.00 70.75 94 VAL A O 1
ATOM 781 N N . TYR A 1 95 ? -13.558 4.532 9.993 1.00 71.12 95 TYR A N 1
ATOM 782 C CA . TYR A 1 95 ? -14.056 5.489 10.983 1.00 71.12 95 TYR A CA 1
ATOM 783 C C . TYR A 1 95 ? -12.923 6.085 11.829 1.00 71.12 95 TYR A C 1
ATOM 785 O O . TYR A 1 95 ? -12.987 7.253 12.217 1.00 71.12 95 TYR A O 1
ATOM 793 N N . SER A 1 96 ? -11.836 5.340 12.046 1.00 70.56 96 SER A N 1
ATOM 794 C CA . SER A 1 96 ? -10.656 5.829 12.756 1.00 70.56 96 SER A CA 1
ATOM 795 C C . SER A 1 96 ? -9.565 6.290 11.789 1.00 70.56 96 SER A C 1
ATOM 797 O O . SER A 1 96 ? -8.547 5.625 11.591 1.00 70.56 96 SER A O 1
ATOM 799 N N . GLN A 1 97 ? -9.710 7.505 11.241 1.00 71.25 97 GLN A N 1
ATOM 800 C CA . GLN A 1 97 ? -8.667 8.123 10.399 1.00 71.25 97 GLN A CA 1
ATOM 801 C C . GLN A 1 97 ? -7.279 8.132 11.062 1.00 71.25 97 GLN A C 1
ATOM 803 O O . GLN A 1 97 ? -6.260 8.170 10.373 1.00 71.25 97 GLN A O 1
ATOM 808 N N . LYS A 1 98 ? -7.234 8.136 12.399 1.00 77.38 98 LYS A N 1
ATOM 809 C CA . LYS A 1 98 ? -5.997 8.049 13.177 1.00 77.38 98 LYS A CA 1
ATOM 810 C C . LYS A 1 98 ? -5.253 6.740 12.901 1.00 77.38 98 LYS A C 1
ATOM 812 O O . LYS A 1 98 ? -4.048 6.782 12.687 1.00 77.38 98 LYS A O 1
ATOM 817 N N . VAL A 1 99 ? -5.970 5.620 12.833 1.00 76.00 99 VAL A N 1
ATOM 818 C CA . VAL A 1 99 ? -5.397 4.292 12.582 1.00 76.00 99 VAL A CA 1
ATOM 819 C C . VAL A 1 99 ? -4.767 4.237 11.192 1.00 76.00 99 VAL A C 1
ATOM 821 O O . VAL A 1 99 ? -3.596 3.895 11.078 1.00 76.00 99 VAL A O 1
ATOM 824 N N . ILE A 1 100 ? -5.473 4.691 10.150 1.00 80.06 100 ILE A N 1
ATOM 825 C CA . ILE A 1 100 ? -4.911 4.781 8.789 1.00 80.06 100 ILE A CA 1
ATOM 826 C C . ILE A 1 100 ? -3.649 5.652 8.754 1.00 80.06 100 ILE A C 1
ATOM 828 O O . ILE A 1 100 ? -2.650 5.276 8.140 1.00 80.06 100 ILE A O 1
ATOM 832 N N . LYS A 1 101 ? -3.661 6.808 9.430 1.00 84.06 101 LYS A N 1
ATOM 833 C CA . LYS A 1 101 ? -2.515 7.735 9.476 1.00 84.06 101 LYS A CA 1
ATOM 834 C C . LYS A 1 101 ? -1.290 7.155 10.180 1.00 84.06 101 LYS A C 1
ATOM 836 O O . LYS A 1 101 ? -0.187 7.665 9.990 1.00 84.06 101 LYS A O 1
ATOM 841 N N . GLU A 1 102 ? -1.472 6.104 10.967 1.00 82.94 102 GLU A N 1
ATOM 842 C CA . GLU A 1 102 ? -0.403 5.359 11.620 1.00 82.94 102 GLU A CA 1
ATOM 843 C C . GLU A 1 102 ? 0.111 4.196 10.762 1.00 82.94 102 GLU A C 1
ATOM 845 O O . GLU A 1 102 ? 0.957 3.461 11.243 1.00 82.94 102 GLU A O 1
ATOM 850 N N . THR A 1 103 ? -0.309 4.046 9.501 1.00 83.94 103 THR A N 1
ATOM 851 C CA . THR A 1 103 ? 0.179 2.980 8.604 1.00 83.94 103 THR A CA 1
ATOM 852 C C . THR A 1 103 ? 1.052 3.498 7.463 1.00 83.94 103 THR A C 1
ATOM 854 O O . THR A 1 103 ? 0.943 4.659 7.041 1.00 83.94 103 THR A O 1
ATOM 857 N N . PHE A 1 104 ? 1.897 2.618 6.934 1.00 88.12 104 PHE A N 1
ATOM 858 C CA . PHE A 1 104 ? 2.568 2.778 5.653 1.00 88.12 104 PHE A CA 1
ATOM 859 C C . PHE A 1 104 ? 2.326 1.548 4.770 1.00 88.12 104 PHE A C 1
ATOM 861 O O . PHE A 1 104 ? 2.276 0.426 5.270 1.00 88.12 104 PHE A O 1
ATOM 868 N N . LEU A 1 105 ? 2.143 1.785 3.472 1.00 90.75 105 LEU A N 1
ATOM 869 C CA . LEU A 1 105 ? 2.005 0.753 2.444 1.00 90.75 105 LEU A CA 1
ATOM 870 C C . LEU A 1 105 ? 3.206 0.848 1.501 1.00 90.75 105 LEU A C 1
ATOM 872 O O . LEU A 1 105 ? 3.464 1.917 0.944 1.00 90.75 105 LEU A O 1
ATOM 876 N N . GLU A 1 106 ? 3.913 -0.260 1.330 1.00 92.38 106 GLU A N 1
ATOM 877 C CA . GLU A 1 106 ? 4.971 -0.445 0.339 1.00 92.38 106 GLU A CA 1
ATOM 878 C C . GLU A 1 106 ? 4.479 -1.404 -0.738 1.00 92.38 106 GLU A C 1
ATOM 880 O O . GLU A 1 106 ? 3.943 -2.464 -0.419 1.00 92.38 106 GLU A O 1
ATOM 885 N N . VAL A 1 107 ? 4.662 -1.045 -2.005 1.00 93.19 107 VAL A N 1
ATOM 886 C CA . VAL A 1 107 ? 4.353 -1.912 -3.147 1.00 93.19 107 VAL A CA 1
ATOM 887 C C . VAL A 1 107 ? 5.633 -2.118 -3.940 1.00 93.19 107 VAL A C 1
ATOM 889 O O . VAL A 1 107 ? 6.237 -1.148 -4.395 1.00 93.19 107 VAL A O 1
ATOM 892 N N . TYR A 1 108 ? 6.047 -3.374 -4.070 1.00 92.81 108 TYR A N 1
ATOM 893 C CA . TYR A 1 108 ? 7.267 -3.797 -4.746 1.00 92.81 108 TYR A CA 1
ATOM 894 C C . TYR A 1 108 ? 6.938 -4.206 -6.175 1.00 92.81 108 TYR A C 1
ATOM 896 O O . TYR A 1 108 ? 6.043 -5.024 -6.400 1.00 92.81 108 TYR A O 1
ATOM 904 N N . PHE A 1 109 ? 7.699 -3.697 -7.130 1.00 91.75 109 PHE A N 1
ATOM 905 C CA . PHE A 1 109 ? 7.547 -4.001 -8.542 1.00 91.75 109 PHE A CA 1
ATOM 906 C C . PHE A 1 109 ? 8.809 -4.634 -9.104 1.00 91.75 109 PHE A C 1
ATOM 908 O O . PHE A 1 109 ? 9.935 -4.377 -8.668 1.00 91.75 109 PHE A O 1
ATOM 915 N N . ASP A 1 110 ? 8.585 -5.418 -10.142 1.00 89.31 110 ASP A N 1
ATOM 916 C CA . ASP A 1 110 ? 9.608 -5.801 -11.092 1.00 89.31 110 ASP A CA 1
ATOM 917 C C . ASP A 1 110 ? 10.119 -4.568 -11.850 1.00 89.31 110 ASP A C 1
ATOM 919 O O . ASP A 1 110 ? 9.331 -3.721 -12.282 1.00 89.31 110 ASP A O 1
ATOM 923 N N . ILE A 1 111 ? 11.439 -4.446 -11.985 1.00 84.50 111 ILE A N 1
ATOM 924 C CA . ILE A 1 111 ? 12.061 -3.248 -12.562 1.00 84.50 111 ILE A CA 1
ATOM 925 C C . ILE A 1 111 ? 11.701 -3.104 -14.043 1.00 84.50 111 ILE A C 1
ATOM 927 O O . ILE A 1 111 ? 11.437 -1.977 -14.478 1.00 84.50 111 ILE A O 1
ATOM 931 N N . ASP A 1 112 ? 11.641 -4.221 -14.767 1.00 86.38 112 ASP A N 1
ATOM 932 C CA . ASP A 1 112 ? 11.471 -4.252 -16.217 1.00 86.38 112 ASP A CA 1
ATOM 933 C C . ASP A 1 112 ? 9.992 -4.230 -16.598 1.00 86.38 112 ASP A C 1
ATOM 935 O O . ASP A 1 112 ? 9.536 -3.345 -17.319 1.00 86.38 112 ASP A O 1
ATOM 939 N N . SER A 1 113 ? 9.211 -5.171 -16.064 1.00 89.31 113 SER A N 1
ATOM 940 C CA . SER A 1 113 ? 7.798 -5.330 -16.425 1.00 89.31 113 SER A CA 1
ATOM 941 C C . SER A 1 113 ? 6.858 -4.356 -15.715 1.00 89.31 113 SER A C 1
ATOM 943 O O . SER A 1 113 ? 5.705 -4.226 -16.124 1.00 89.31 113 SER A O 1
ATOM 945 N N . LYS A 1 114 ? 7.312 -3.686 -14.644 1.00 90.50 114 LYS A N 1
ATOM 946 C CA . LYS A 1 114 ? 6.477 -2.820 -13.784 1.00 90.50 114 LYS A CA 1
ATOM 947 C C . LYS A 1 114 ? 5.253 -3.530 -13.193 1.00 90.50 114 LYS A C 1
ATOM 949 O O . LYS A 1 114 ? 4.255 -2.899 -12.839 1.00 90.50 114 LYS A O 1
ATOM 954 N N . ILE A 1 115 ? 5.329 -4.853 -13.061 1.00 93.19 115 ILE A N 1
ATOM 955 C CA . ILE A 1 115 ? 4.296 -5.684 -12.437 1.00 93.19 115 ILE A CA 1
ATOM 956 C C . ILE A 1 115 ? 4.593 -5.818 -10.943 1.00 93.19 115 ILE A C 1
ATOM 958 O O . ILE A 1 115 ? 5.748 -5.973 -10.538 1.00 93.19 115 ILE A O 1
AT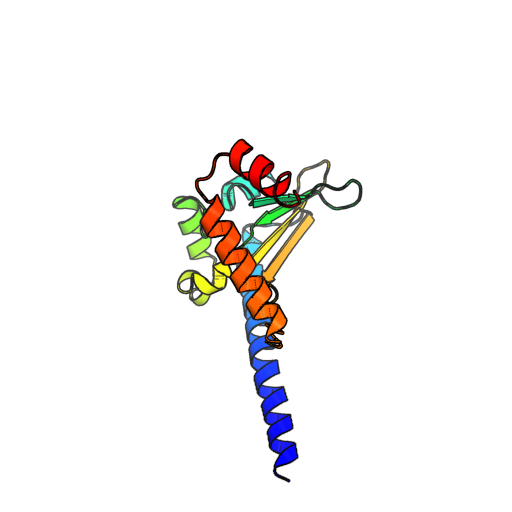OM 962 N N . VAL A 1 116 ? 3.550 -5.793 -10.113 1.00 93.62 116 VAL A N 1
ATOM 963 C CA . VAL A 1 116 ? 3.668 -5.976 -8.662 1.00 93.62 116 VAL A CA 1
ATOM 964 C C . VAL A 1 116 ? 4.205 -7.373 -8.334 1.00 93.62 116 VAL A C 1
ATOM 966 O O . VAL A 1 116 ? 3.616 -8.387 -8.710 1.00 93.62 116 VAL A O 1
ATOM 969 N N . LYS A 1 117 ? 5.297 -7.432 -7.568 1.00 93.19 117 LYS A N 1
ATOM 970 C CA . LYS A 1 117 ? 5.913 -8.662 -7.037 1.00 93.19 117 LYS A CA 1
ATOM 971 C C . LYS A 1 117 ? 5.582 -8.919 -5.573 1.00 93.19 117 LYS A C 1
ATOM 973 O O . LYS A 1 117 ? 5.665 -10.053 -5.112 1.00 93.19 117 LYS A O 1
ATOM 978 N N . GLY A 1 118 ? 5.154 -7.891 -4.856 1.00 91.69 118 GLY A N 1
ATOM 979 C CA . GLY A 1 118 ? 4.669 -8.016 -3.493 1.00 91.69 118 GLY A CA 1
ATOM 980 C C . GLY A 1 118 ? 4.246 -6.668 -2.943 1.00 91.69 118 GLY A C 1
ATOM 981 O O . GLY A 1 118 ? 4.459 -5.629 -3.562 1.00 91.69 118 GLY A O 1
ATOM 982 N N . TYR A 1 119 ? 3.660 -6.683 -1.759 1.00 92.12 119 TYR A N 1
ATOM 983 C CA . TYR A 1 119 ? 3.361 -5.468 -1.024 1.00 92.12 119 TYR A CA 1
ATOM 984 C C . TYR A 1 119 ? 3.385 -5.760 0.468 1.00 92.12 119 TYR A C 1
ATOM 986 O O . TYR A 1 119 ? 3.280 -6.909 0.904 1.00 92.12 119 TYR A O 1
ATOM 994 N N . LYS A 1 120 ? 3.533 -4.702 1.250 1.00 89.31 120 LYS A N 1
ATOM 995 C CA . LYS A 1 120 ? 3.633 -4.763 2.696 1.00 89.31 120 LYS A CA 1
ATOM 996 C C . LYS A 1 120 ? 2.872 -3.596 3.296 1.00 89.31 120 LYS A C 1
ATOM 998 O O . LYS A 1 120 ? 3.035 -2.459 2.863 1.00 89.31 120 LYS A O 1
ATOM 1003 N N . ILE A 1 121 ? 2.059 -3.875 4.308 1.00 86.50 121 ILE A N 1
ATOM 1004 C CA . ILE A 1 121 ? 1.394 -2.846 5.101 1.00 86.50 121 ILE A CA 1
ATOM 1005 C C . ILE A 1 121 ? 1.763 -3.017 6.566 1.00 86.50 121 ILE A C 1
ATOM 1007 O O . ILE A 1 121 ? 1.628 -4.095 7.139 1.00 86.50 121 ILE A O 1
ATOM 1011 N N . GLU A 1 122 ? 2.251 -1.944 7.172 1.00 79.81 122 GLU A N 1
ATOM 1012 C CA . GLU A 1 122 ? 2.670 -1.951 8.566 1.00 79.81 122 GLU A CA 1
ATOM 1013 C C . GLU A 1 122 ? 2.247 -0.670 9.271 1.00 79.81 122 GLU A C 1
ATOM 1015 O O . GLU A 1 122 ? 2.176 0.417 8.689 1.00 79.81 122 GLU A O 1
ATOM 1020 N N . LYS A 1 123 ? 1.996 -0.796 10.573 1.00 77.75 123 LYS A N 1
ATOM 1021 C CA . LYS A 1 123 ? 1.907 0.354 11.463 1.00 77.75 123 LYS A CA 1
ATOM 1022 C C . LYS A 1 123 ? 3.302 0.974 11.596 1.00 77.75 123 LYS A C 1
ATOM 1024 O O . LYS A 1 123 ? 4.284 0.251 11.754 1.00 77.75 123 LYS A O 1
ATOM 1029 N N . TYR A 1 124 ? 3.403 2.302 11.572 1.00 66.19 124 TYR A N 1
ATOM 1030 C CA . TYR A 1 124 ? 4.634 2.991 11.938 1.00 66.19 124 TYR A CA 1
ATOM 1031 C C . TYR A 1 124 ? 5.120 2.449 13.277 1.00 66.19 124 TYR A C 1
ATOM 1033 O O . TYR A 1 124 ? 4.301 2.314 14.195 1.00 66.19 124 TYR A O 1
ATOM 1041 N N . PRO A 1 125 ? 6.433 2.204 13.426 1.00 58.56 125 PRO A N 1
ATOM 1042 C CA . PRO A 1 125 ? 6.977 1.948 14.741 1.00 58.56 125 PRO A CA 1
ATOM 1043 C C . PRO A 1 125 ? 6.565 3.126 15.617 1.00 58.56 125 PRO A C 1
ATOM 1045 O O . PRO A 1 125 ? 6.887 4.282 15.315 1.00 58.56 125 PRO A O 1
ATOM 1048 N N . GLU A 1 126 ? 5.792 2.843 16.669 1.00 56.22 126 GLU A N 1
ATOM 1049 C CA . GLU A 1 126 ? 5.519 3.835 17.694 1.00 56.22 126 GLU A CA 1
ATOM 1050 C C . GLU A 1 126 ? 6.886 4.354 18.108 1.00 56.22 126 GLU A C 1
ATOM 1052 O O . GLU A 1 126 ? 7.740 3.576 18.546 1.00 56.22 126 GLU A O 1
ATOM 1057 N N . LYS A 1 127 ? 7.147 5.648 17.881 1.00 50.47 127 LYS A N 1
ATOM 1058 C CA . LYS A 1 127 ? 8.359 6.265 18.403 1.00 50.47 127 LYS A CA 1
ATOM 1059 C C . LYS A 1 127 ? 8.310 5.991 19.896 1.00 50.47 127 LYS A C 1
ATOM 1061 O O . LYS A 1 127 ? 7.549 6.653 20.601 1.00 50.47 127 LYS A O 1
ATOM 1066 N N . LYS A 1 128 ? 9.091 5.016 20.376 1.00 41.97 128 LYS A N 1
ATOM 1067 C CA . LYS A 1 128 ? 9.361 4.868 21.798 1.00 41.97 128 LYS A CA 1
ATOM 1068 C C . LYS A 1 128 ? 9.919 6.225 22.179 1.00 41.97 128 LYS A C 1
ATOM 1070 O O . LYS A 1 128 ? 11.049 6.549 21.818 1.00 41.97 128 LYS A O 1
ATOM 1075 N N . LYS A 1 129 ? 9.112 7.060 22.832 1.00 39.84 129 LYS A N 1
ATOM 1076 C CA . LYS A 1 129 ? 9.611 8.247 23.509 1.00 39.84 129 LYS A CA 1
ATOM 1077 C C . LYS A 1 129 ? 10.500 7.719 24.632 1.00 39.84 129 LYS A C 1
ATOM 1079 O O . LYS A 1 129 ? 10.085 7.666 25.779 1.00 39.84 129 LYS A O 1
ATOM 1084 N N . LYS A 1 130 ? 11.736 7.327 24.319 1.00 42.88 130 LYS A N 1
ATOM 1085 C CA . LYS A 1 130 ? 12.829 7.474 25.273 1.00 42.88 130 LYS A CA 1
ATOM 1086 C C . LYS A 1 130 ? 13.136 8.964 25.304 1.00 42.88 130 LYS A C 1
ATOM 1088 O O . LYS A 1 130 ? 14.089 9.435 24.703 1.00 42.88 130 LYS A O 1
ATOM 1093 N N . VAL A 1 131 ? 12.239 9.716 25.931 1.00 41.59 131 VAL A N 1
ATOM 1094 C CA . VAL A 1 131 ? 12.590 11.012 26.483 1.00 41.59 131 VAL A CA 1
ATOM 1095 C C . VAL A 1 131 ? 13.005 10.688 27.908 1.00 41.59 131 VAL A C 1
AT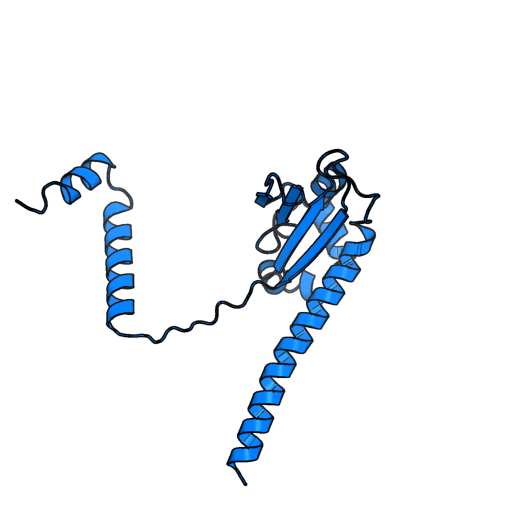OM 1097 O O . VAL A 1 131 ? 12.206 10.781 28.831 1.00 41.59 131 VAL A O 1
ATOM 1100 N N . THR A 1 132 ? 14.245 10.238 28.088 1.00 47.78 132 THR A N 1
ATOM 1101 C CA . THR A 1 132 ? 14.948 10.625 29.309 1.00 47.78 132 THR A CA 1
ATOM 1102 C C . THR A 1 132 ? 15.066 12.138 29.169 1.00 47.78 132 THR A C 1
ATOM 1104 O O . THR A 1 132 ? 15.794 12.628 28.304 1.00 47.78 132 THR A O 1
ATOM 1107 N N . SER A 1 133 ? 14.199 12.884 29.856 1.00 50.84 133 SER A N 1
ATOM 1108 C CA . SER A 1 133 ? 14.216 14.344 29.816 1.00 50.84 133 SER A CA 1
ATOM 1109 C C . SER A 1 133 ? 15.405 14.834 30.633 1.00 50.84 133 SER A C 1
ATOM 1111 O O . SER A 1 133 ? 15.247 15.391 31.717 1.00 50.84 133 SER A O 1
ATOM 1113 N N . ASP A 1 134 ? 16.611 14.607 30.131 1.00 57.97 134 ASP A N 1
ATOM 1114 C CA . ASP A 1 134 ? 17.774 15.275 30.682 1.00 57.97 134 ASP A CA 1
ATOM 1115 C C . ASP A 1 134 ? 17.607 16.758 30.357 1.00 57.97 134 ASP A C 1
ATOM 1117 O O . ASP A 1 134 ? 17.357 17.131 29.206 1.00 57.97 134 ASP A O 1
ATOM 1121 N N . LYS A 1 135 ? 17.693 17.607 31.384 1.00 63.78 135 LYS A N 1
ATOM 1122 C CA . LYS A 1 135 ? 17.474 19.063 31.313 1.00 63.78 135 LYS A CA 1
ATOM 1123 C C . LYS A 1 135 ? 18.210 19.711 30.129 1.00 63.78 135 LYS A C 1
ATOM 1125 O O . LYS A 1 135 ? 17.649 20.548 29.429 1.00 63.78 135 LYS A O 1
ATOM 1130 N N . LYS A 1 136 ? 19.406 19.202 29.819 1.00 63.72 136 LYS A N 1
ATOM 1131 C CA . LYS A 1 136 ? 20.253 19.605 28.686 1.00 63.72 136 LYS A CA 1
ATOM 1132 C C . LYS A 1 136 ? 19.598 19.387 27.312 1.00 63.72 136 LYS A C 1
ATOM 1134 O O . LYS A 1 136 ? 19.792 20.179 26.394 1.00 63.72 136 LYS A O 1
ATOM 1139 N N . THR A 1 137 ? 18.804 18.330 27.156 1.00 64.69 137 THR A N 1
ATOM 1140 C CA . THR A 1 137 ? 18.094 18.001 25.909 1.00 64.69 137 THR A CA 1
ATOM 1141 C C . THR A 1 137 ? 16.882 18.907 25.704 1.00 64.69 137 THR A C 1
ATOM 1143 O O . THR A 1 137 ? 16.609 19.323 24.578 1.00 64.69 137 THR A O 1
ATOM 1146 N N . LEU A 1 138 ? 16.180 19.254 26.789 1.00 69.25 138 LEU A N 1
ATOM 1147 C CA . LEU A 1 138 ? 15.083 20.226 26.764 1.00 69.25 138 LEU A CA 1
ATOM 1148 C C . LEU A 1 138 ? 15.596 21.634 26.444 1.00 69.25 138 LEU A C 1
ATOM 1150 O O . LEU A 1 138 ? 15.048 22.281 25.556 1.00 69.25 138 LEU A O 1
ATOM 1154 N N . GLU A 1 139 ? 16.694 22.059 27.072 1.00 71.94 139 GLU A N 1
ATOM 1155 C CA . GLU A 1 139 ? 17.339 23.348 26.787 1.00 71.94 139 GLU A CA 1
ATOM 1156 C C . GLU A 1 139 ? 17.812 23.444 25.329 1.00 71.94 139 GLU A C 1
ATOM 1158 O O . GLU A 1 139 ? 17.603 24.467 24.675 1.00 71.94 139 GLU A O 1
ATOM 1163 N N . LYS A 1 140 ? 18.379 22.364 24.769 1.00 76.44 140 LYS A N 1
ATOM 1164 C CA . LYS A 1 140 ? 18.780 22.331 23.354 1.00 76.44 140 LYS A CA 1
ATOM 1165 C C . LYS A 1 140 ? 17.579 22.467 22.413 1.00 76.44 140 LYS A C 1
ATOM 1167 O O . LYS A 1 140 ? 17.630 23.249 21.466 1.00 76.44 140 LYS A O 1
ATOM 1172 N N . LEU A 1 141 ? 16.490 21.748 22.686 1.00 74.88 141 LEU A N 1
ATOM 1173 C CA . LEU A 1 141 ? 15.257 21.824 21.894 1.00 74.88 141 LEU A CA 1
ATOM 1174 C C . LEU A 1 141 ? 14.604 23.209 21.963 1.00 74.88 141 LEU A C 1
ATOM 1176 O O . LEU A 1 141 ? 14.094 23.699 20.953 1.00 74.88 141 LEU A O 1
ATOM 1180 N N . GLU A 1 142 ? 14.625 23.840 23.136 1.00 81.25 142 GLU A N 1
ATOM 1181 C CA . GLU A 1 142 ? 14.080 25.179 23.333 1.00 81.25 142 GLU A CA 1
ATOM 1182 C C . GLU A 1 142 ? 14.925 26.240 22.617 1.00 81.25 142 GLU A C 1
ATOM 1184 O O . GLU A 1 142 ? 14.371 27.076 21.903 1.00 81.25 142 GLU A O 1
ATOM 1189 N N . ASN A 1 143 ? 16.256 26.154 22.699 1.00 80.88 143 ASN A N 1
ATOM 1190 C CA . ASN A 1 143 ? 17.154 27.041 21.959 1.00 80.88 143 ASN A CA 1
ATOM 1191 C C . ASN A 1 143 ? 17.006 26.888 20.444 1.00 80.88 143 ASN A C 1
ATOM 1193 O O . ASN A 1 143 ? 16.919 27.888 19.733 1.00 80.88 143 ASN A O 1
ATOM 1197 N N . GLU A 1 144 ? 16.906 25.662 19.931 1.00 74.94 144 GLU A N 1
ATOM 1198 C CA . GLU A 1 144 ? 16.651 25.452 18.506 1.00 74.94 144 GLU A CA 1
ATOM 1199 C C . GLU A 1 144 ? 15.295 26.015 18.071 1.00 74.94 144 GLU A C 1
ATOM 1201 O O . GLU A 1 144 ? 15.170 26.548 16.969 1.00 74.94 144 GLU A O 1
ATOM 1206 N N . LYS A 1 145 ? 14.262 25.900 18.915 1.00 79.88 145 LYS A N 1
ATOM 1207 C CA . LYS A 1 145 ? 12.954 26.501 18.636 1.00 79.88 145 LYS A CA 1
ATOM 1208 C C . LYS A 1 145 ? 13.057 28.028 18.587 1.00 79.88 145 LYS A C 1
ATOM 1210 O O . LYS A 1 145 ? 12.592 28.612 17.616 1.00 79.88 145 LYS A O 1
ATOM 1215 N N . ARG A 1 146 ? 13.736 28.654 19.556 1.00 80.00 146 ARG A N 1
ATOM 1216 C CA . ARG A 1 146 ? 13.978 30.108 19.577 1.00 80.00 146 ARG A CA 1
ATOM 1217 C C . ARG A 1 146 ? 14.736 30.589 18.340 1.00 80.00 146 ARG A C 1
ATOM 1219 O O . ARG A 1 146 ? 14.355 31.596 17.757 1.00 80.00 146 ARG A O 1
ATOM 1226 N N . LEU A 1 147 ? 15.775 29.868 17.912 1.00 76.62 147 LEU A N 1
ATOM 1227 C CA . LEU A 1 147 ? 16.525 30.202 16.697 1.00 76.62 147 LEU A CA 1
ATOM 1228 C C . LEU A 1 147 ? 15.647 30.083 15.447 1.00 76.62 147 LEU A C 1
ATOM 1230 O O . LEU A 1 147 ? 15.631 30.995 14.625 1.00 76.62 147 LEU A O 1
ATOM 1234 N N . ARG A 1 148 ? 14.871 29.000 15.323 1.00 71.31 148 ARG A N 1
ATOM 1235 C CA . ARG A 1 148 ? 13.936 28.822 14.203 1.00 71.31 148 ARG A CA 1
ATOM 1236 C C . ARG A 1 148 ? 12.890 29.928 14.142 1.00 71.31 148 ARG A C 1
ATOM 1238 O O . ARG A 1 148 ? 12.624 30.427 13.057 1.00 71.31 148 ARG A O 1
ATOM 1245 N N . ASP A 1 149 ? 12.328 30.321 15.282 1.00 77.88 149 ASP A N 1
ATOM 1246 C CA . ASP A 1 149 ? 11.341 31.400 15.342 1.00 77.88 149 ASP A CA 1
ATOM 1247 C C . ASP A 1 149 ? 11.978 32.764 15.020 1.00 77.88 149 ASP A C 1
ATOM 1249 O O . ASP A 1 149 ? 11.389 33.543 14.273 1.00 77.88 149 ASP A O 1
ATOM 1253 N N . LYS A 1 150 ? 13.208 33.025 15.490 1.00 75.25 150 LYS A N 1
ATOM 1254 C CA . LYS A 1 150 ? 13.957 34.261 15.200 1.00 75.25 150 LYS A CA 1
ATOM 1255 C C . LYS A 1 150 ? 14.227 34.453 13.705 1.00 75.25 150 LYS A C 1
ATOM 1257 O O . LYS A 1 150 ? 14.103 35.565 13.206 1.00 75.25 150 LYS A O 1
ATOM 1262 N N . TYR A 1 151 ? 14.595 33.387 12.998 1.00 72.88 151 TYR A N 1
ATOM 1263 C CA . TYR A 1 151 ? 14.977 33.456 11.582 1.00 72.88 151 TYR A CA 1
ATOM 1264 C C . TYR A 1 151 ? 13.856 33.051 10.619 1.00 72.88 151 TYR A C 1
ATOM 1266 O O . TYR A 1 151 ? 14.080 32.964 9.417 1.00 72.88 151 TYR A O 1
ATOM 1274 N N . ARG A 1 152 ? 12.638 32.821 11.124 1.00 70.50 152 ARG A N 1
ATOM 1275 C CA . ARG A 1 152 ? 11.503 32.309 10.342 1.00 70.50 152 ARG A CA 1
ATOM 1276 C C . ARG A 1 152 ? 11.151 33.166 9.124 1.00 70.50 152 ARG A C 1
ATOM 1278 O O . ARG A 1 152 ? 10.708 32.619 8.122 1.00 70.50 152 ARG A O 1
ATOM 1285 N N . ASN A 1 153 ? 11.351 34.478 9.238 1.00 74.81 153 ASN A N 1
ATOM 1286 C CA . ASN A 1 153 ? 11.070 35.467 8.196 1.00 74.81 153 ASN A CA 1
ATOM 1287 C C . ASN A 1 153 ? 12.313 36.311 7.852 1.00 74.81 153 ASN A C 1
ATOM 1289 O O . ASN A 1 153 ? 12.169 37.390 7.287 1.00 74.81 153 ASN A O 1
ATOM 1293 N N . ALA A 1 154 ? 13.508 35.879 8.268 1.00 70.00 154 ALA A N 1
ATOM 1294 C CA . ALA A 1 154 ? 14.740 36.627 8.025 1.00 70.00 154 ALA A CA 1
ATOM 1295 C C . ALA A 1 154 ? 15.264 36.368 6.606 1.00 70.00 154 ALA A C 1
ATOM 1297 O O . ALA A 1 154 ? 15.131 35.255 6.091 1.00 70.00 154 ALA A O 1
ATOM 1298 N N . ASP A 1 155 ? 15.882 37.383 5.999 1.00 70.81 155 ASP A N 1
ATOM 1299 C CA . ASP A 1 155 ? 16.559 37.237 4.713 1.00 70.81 155 ASP A CA 1
ATOM 1300 C C . ASP A 1 155 ? 17.750 36.263 4.858 1.00 70.81 155 ASP A C 1
ATOM 1302 O O . ASP A 1 155 ? 18.485 36.339 5.852 1.00 70.81 155 ASP A O 1
ATOM 1306 N N . PRO A 1 156 ? 17.977 35.334 3.908 1.00 70.88 156 PRO A N 1
ATOM 1307 C CA . PRO A 1 156 ? 19.118 34.416 3.942 1.00 70.88 156 PRO A CA 1
ATOM 1308 C C . PRO A 1 156 ? 20.473 35.110 4.158 1.00 70.88 156 PRO A C 1
ATOM 1310 O O . PRO A 1 156 ? 21.357 34.549 4.809 1.00 70.88 156 PRO A O 1
ATOM 1313 N N . THR A 1 157 ? 20.620 36.340 3.665 1.00 68.81 157 THR A N 1
ATOM 1314 C CA . THR A 1 157 ? 21.829 37.164 3.793 1.00 68.81 157 THR A CA 1
ATOM 1315 C C . THR A 1 157 ? 22.020 37.665 5.229 1.00 68.81 157 THR A C 1
ATOM 1317 O O . THR A 1 157 ? 23.135 37.649 5.753 1.00 68.81 157 THR A O 1
ATOM 1320 N N . ASP A 1 158 ? 20.928 38.004 5.922 1.00 66.19 158 ASP A N 1
ATOM 1321 C CA . ASP A 1 158 ? 20.940 38.426 7.331 1.00 66.19 158 ASP A CA 1
ATOM 1322 C C . ASP A 1 158 ? 21.244 37.265 8.281 1.00 66.19 158 ASP A C 1
ATOM 1324 O O . ASP A 1 158 ? 21.869 37.448 9.333 1.00 66.19 158 ASP A O 1
ATOM 1328 N N . ILE A 1 159 ? 20.814 36.052 7.921 1.00 65.31 159 ILE A N 1
ATOM 1329 C CA . ILE A 1 159 ? 21.151 34.823 8.651 1.00 65.31 159 ILE A CA 1
ATOM 1330 C C . ILE A 1 159 ? 22.654 34.555 8.533 1.00 65.31 159 ILE A C 1
ATOM 1332 O O . ILE A 1 159 ? 23.304 34.270 9.541 1.00 65.31 159 ILE A O 1
ATOM 1336 N N . LEU A 1 160 ? 23.207 34.684 7.323 1.00 63.44 160 LEU A N 1
ATOM 1337 C CA . LEU A 1 160 ? 24.620 34.436 7.044 1.00 63.44 160 LEU A CA 1
ATOM 1338 C C . LEU A 1 160 ? 25.528 35.454 7.753 1.00 63.44 160 LEU A C 1
ATOM 1340 O O . LEU A 1 160 ? 26.481 35.056 8.420 1.00 63.44 160 LEU A O 1
ATOM 1344 N N . ASN A 1 161 ? 25.183 36.744 7.708 1.00 65.69 161 ASN A N 1
ATOM 1345 C CA . ASN A 1 161 ? 25.929 37.795 8.405 1.00 65.69 161 ASN A CA 1
ATOM 1346 C C . ASN A 1 161 ? 25.899 37.608 9.932 1.00 65.69 161 ASN A C 1
ATOM 1348 O O . ASN A 1 161 ? 26.926 37.729 10.595 1.00 65.69 161 ASN A O 1
ATOM 1352 N N . ASN A 1 162 ? 24.754 37.229 10.507 1.00 67.69 162 ASN A N 1
ATOM 1353 C CA . ASN A 1 162 ? 24.654 36.954 11.946 1.00 67.69 162 ASN A CA 1
ATOM 1354 C C . ASN A 1 162 ? 25.411 35.697 12.405 1.00 67.69 162 ASN A C 1
ATOM 1356 O O . ASN A 1 162 ? 25.655 35.555 13.603 1.00 67.69 162 ASN A O 1
ATOM 1360 N N . LEU A 1 163 ? 25.712 34.762 11.500 1.00 68.19 163 LEU A N 1
ATOM 1361 C CA . LEU A 1 163 ? 26.508 33.568 11.798 1.00 68.19 163 LEU A CA 1
ATOM 1362 C C . LEU A 1 163 ? 28.006 33.831 11.623 1.00 68.19 163 LEU A C 1
ATOM 1364 O O . LEU A 1 163 ? 28.790 33.333 12.422 1.00 68.19 163 LEU A O 1
ATOM 1368 N N . LEU A 1 164 ? 28.390 34.622 10.616 1.00 61.56 164 LEU A N 1
ATOM 1369 C CA . LEU A 1 164 ? 29.789 34.927 10.300 1.00 61.56 164 LEU A CA 1
ATOM 1370 C C . LEU A 1 164 ? 30.397 36.013 11.199 1.00 61.56 164 LEU A C 1
ATOM 1372 O O . LEU A 1 164 ? 31.564 35.910 11.553 1.00 61.56 164 LEU A O 1
ATOM 1376 N N . PHE A 1 165 ? 29.628 37.031 11.598 1.00 58.38 165 PHE A N 1
ATOM 1377 C CA . PHE A 1 165 ? 30.148 38.187 12.349 1.00 58.38 165 PHE A CA 1
ATOM 1378 C C . PHE A 1 165 ? 29.877 38.131 13.858 1.00 58.38 165 PHE A C 1
ATOM 1380 O O . PHE A 1 165 ? 30.047 39.125 14.555 1.00 58.38 165 PHE A O 1
ATOM 1387 N N . LYS A 1 166 ? 29.447 36.981 14.388 1.00 53.97 166 LYS A N 1
ATOM 1388 C CA . LYS A 1 166 ? 29.208 36.808 15.831 1.00 53.97 166 LYS A CA 1
ATOM 1389 C C . LYS A 1 166 ? 30.463 36.464 16.641 1.00 53.97 166 LYS A C 1
ATOM 1391 O O . LYS A 1 166 ? 30.361 36.350 17.859 1.00 53.97 166 LYS A O 1
ATOM 1396 N N . GLU A 1 167 ? 31.601 36.279 15.973 1.00 47.09 167 GLU A N 1
ATOM 1397 C CA . GLU A 1 167 ? 32.911 36.003 16.586 1.00 47.09 167 GLU A CA 1
ATOM 1398 C C . GLU A 1 167 ? 33.919 37.157 16.398 1.00 47.09 167 GLU A C 1
ATOM 1400 O O . GLU A 1 167 ? 35.127 36.927 16.392 1.00 47.09 167 GLU A O 1
ATOM 1405 N N . LEU A 1 168 ? 33.435 38.400 16.280 1.00 38.28 168 LEU A N 1
ATOM 1406 C CA . LEU A 1 168 ? 34.246 39.618 16.426 1.00 38.28 168 LEU A CA 1
ATOM 1407 C C . LEU A 1 168 ? 33.752 40.457 17.606 1.00 38.28 168 LEU A C 1
ATOM 1409 O O . LEU A 1 168 ? 32.519 40.655 17.708 1.00 38.28 168 LEU A O 1
#

Secondary structure (DSSP, 8-state):
-HHHHHHHHHHHHHHHHHHHHHHHHHHHHHHHTTT--TTT-BHHHHHHHH-S-SEEEEETTEEEEEEEGGGHHHHTS-HHHHHHHHHHS-HHHHH-HHHHHTEEEEEEE-TTT-BEEEEEEEEPPP--------HHHHHHHHHHHHHHHHTTT--HHHHHHHHHSTT-

pLDDT: mean 74.41, std 15.68, range [35.22, 94.62]

Sequence (168 aa):
MKKYYFLIFLILFSSCTSLKTLRLNNELQNSLSPLIAINKTTEKDIIDIFGKPYFIVSRKESPYTYIYHKGTYYTKNNVQNKKILKALLPVEIVYSQKVIKETFLEVYFDIDSKIVKGYKIEKYPEKKKKVTSDKKTLEKLENEKRLRDKYRNADPTDILNNLLFKEL

Radius of gyration: 22.88 Å; chains: 1; bounding box: 50×52×63 Å